Protein AF-A0A9J6FBW2-F1 (afdb_monomer_lite)

pLDDT: mean 79.98, std 9.88, range [49.69, 93.5]

Sequence (170 aa):
MCKKLAQNVPRLIKGWQQQVDVYIELCAIMDCTSKGEVDELNNLFLSSGDSSQPGLQDFLTYFKEYYAGRREEWALSYRIQDGVNTSMHLGSMHRTLKYTNLEGKKNQRVDKLTSALFDLTRHYLMNRVTRIMKGTRTSNMTRIEKNHQRAKATIKFVTSNEDGTWSVES

Foldseek 3Di:
DPPVLLVCLVVLAVDPVVSVVVVVLVCCLQADQAPVVNLVSLVVQLVVDDPVGRSSVVSSVVCVVPPSVPCLVGHPNNVVVCPDPVVVVVVVLVCCLCCVQVVVDDDDDPVSSVVSVVVSVVVVVVVVVVCVVVVPQDPVNVVVVVVVVVVVVQVVQWDQDPVRDIDGDD

Secondary structure (DSSP, 8-state):
--HHHHHHHHHH---HHHHHHHHHHHHHHHH-S-HHHHHHHHHHHHH---TT-HHHHHHHHHHHHHTGGGHHHH-GGG-TT--S-HHHHHHHHHHHIIIIISTT-S---HHHHHHHHHHHHHHHHHHHHHHHHTT---HHHHHHHHHHHHHHHHHTTEEE-TTS-EEE--

Organism: Haemaphysalis longicornis (NCBI:txid44386)

Structure (mmCIF, N/CA/C/O backbone):
data_AF-A0A9J6FBW2-F1
#
_entry.id   AF-A0A9J6FBW2-F1
#
loop_
_atom_site.group_PDB
_atom_site.id
_atom_site.type_symbol
_atom_site.label_atom_id
_atom_site.label_alt_id
_atom_site.label_comp_id
_atom_site.label_asym_id
_atom_site.label_entity_id
_atom_site.label_seq_id
_atom_site.pdbx_PDB_ins_code
_atom_site.Cartn_x
_atom_site.Cartn_y
_atom_site.Cartn_z
_atom_site.occupancy
_atom_site.B_iso_or_equiv
_atom_site.auth_seq_id
_atom_site.auth_comp_id
_atom_site.auth_asym_id
_atom_site.auth_atom_id
_atom_site.pdbx_PDB_model_num
ATOM 1 N N . MET A 1 1 ? -0.006 -3.392 4.203 1.00 50.69 1 MET A N 1
ATOM 2 C CA . MET A 1 1 ? -0.748 -3.665 5.454 1.00 50.69 1 MET A CA 1
ATOM 3 C C . MET A 1 1 ? -2.262 -3.666 5.224 1.00 50.69 1 MET A C 1
ATOM 5 O O . MET A 1 1 ? -2.791 -2.764 4.572 1.00 50.69 1 MET A O 1
ATOM 9 N N . CYS A 1 2 ? -2.966 -4.678 5.739 1.00 57.47 2 CYS A N 1
ATOM 10 C CA . CYS A 1 2 ? -4.426 -4.759 5.674 1.00 57.47 2 CYS A CA 1
ATOM 11 C C . CYS A 1 2 ? -5.043 -3.625 6.518 1.00 57.47 2 CYS A C 1
ATOM 13 O O . CYS A 1 2 ? -4.850 -3.582 7.730 1.00 57.47 2 CYS A O 1
ATOM 15 N N . LYS A 1 3 ? -5.769 -2.681 5.895 1.00 55.19 3 LYS A N 1
ATOM 16 C CA . LYS A 1 3 ? -6.277 -1.457 6.563 1.00 55.19 3 LYS A CA 1
ATOM 17 C C . LYS A 1 3 ? -7.101 -1.734 7.828 1.00 55.19 3 LYS A C 1
ATOM 19 O O . LYS A 1 3 ? -7.130 -0.889 8.712 1.00 55.19 3 LYS A O 1
ATOM 24 N N . LYS A 1 4 ? -7.757 -2.897 7.916 1.00 61.25 4 LYS A N 1
ATOM 25 C CA . LYS A 1 4 ? -8.550 -3.307 9.085 1.00 61.25 4 LYS A CA 1
ATOM 26 C C . LYS A 1 4 ? -7.688 -3.696 10.292 1.00 61.25 4 LYS A C 1
ATOM 28 O O . LYS A 1 4 ? -8.061 -3.366 11.411 1.00 61.25 4 LYS A O 1
ATOM 33 N N . LEU A 1 5 ? -6.534 -4.331 10.072 1.00 67.50 5 LEU A N 1
ATOM 34 C CA . LEU A 1 5 ? -5.594 -4.694 11.138 1.00 67.50 5 LEU A CA 1
ATOM 35 C C . LEU A 1 5 ? -5.008 -3.428 11.785 1.00 67.50 5 LEU A C 1
ATOM 37 O O . LEU A 1 5 ? -5.102 -3.252 12.993 1.00 67.50 5 LEU A O 1
ATOM 41 N N . ALA A 1 6 ? -4.549 -2.483 10.958 1.00 68.38 6 ALA A N 1
ATOM 42 C CA . ALA A 1 6 ? -3.987 -1.204 11.404 1.00 68.38 6 ALA A CA 1
ATOM 43 C C . ALA A 1 6 ? -4.984 -0.310 12.168 1.00 68.38 6 ALA A C 1
ATOM 45 O O . ALA A 1 6 ? -4.598 0.436 13.059 1.00 68.38 6 ALA A O 1
ATOM 46 N N . GLN A 1 7 ? -6.272 -0.356 11.809 1.00 72.69 7 GLN A N 1
ATOM 47 C CA . GLN A 1 7 ? -7.309 0.480 12.429 1.00 72.69 7 GLN A CA 1
ATOM 48 C C . GLN A 1 7 ? -7.706 0.019 13.834 1.00 72.69 7 GLN A C 1
ATOM 50 O O . GLN A 1 7 ? -8.196 0.836 14.613 1.00 72.69 7 GLN A O 1
ATOM 55 N N . ASN A 1 8 ? -7.526 -1.265 14.151 1.00 75.25 8 ASN A N 1
ATOM 56 C CA . ASN A 1 8 ? -7.925 -1.823 15.443 1.00 75.25 8 ASN A CA 1
ATOM 57 C C . ASN A 1 8 ? -6.803 -1.783 16.494 1.00 75.25 8 ASN A C 1
ATOM 59 O O . ASN A 1 8 ? -7.116 -1.788 17.681 1.00 75.25 8 ASN A O 1
ATOM 63 N N . VAL A 1 9 ? -5.537 -1.615 16.088 1.00 75.88 9 VAL A N 1
ATOM 64 C CA . VAL A 1 9 ? -4.401 -1.380 17.005 1.00 75.88 9 VAL A CA 1
ATOM 65 C C . VAL A 1 9 ? -4.652 -0.180 17.941 1.00 75.88 9 VAL A C 1
ATOM 67 O O . VAL A 1 9 ? -4.689 -0.387 19.151 1.00 75.88 9 VAL A O 1
ATOM 70 N N . PRO A 1 10 ? -4.940 1.047 17.455 1.00 76.31 10 PRO A N 1
ATOM 71 C CA . PRO A 1 10 ? -5.174 2.199 18.334 1.00 76.31 10 PRO A CA 1
ATOM 72 C C . PRO A 1 10 ? -6.524 2.173 19.067 1.00 76.31 10 PRO A C 1
ATOM 74 O O . PRO A 1 10 ? -6.775 3.012 19.929 1.00 76.31 10 PRO A O 1
ATOM 77 N N . ARG A 1 11 ? -7.426 1.247 18.709 1.00 78.19 11 ARG A N 1
ATOM 78 C CA . ARG A 1 11 ? -8.710 1.068 19.405 1.00 78.19 11 ARG A CA 1
ATOM 79 C C . ARG A 1 11 ? -8.563 0.231 20.670 1.00 78.19 11 ARG A C 1
ATOM 81 O O . ARG A 1 11 ? -9.242 0.525 21.648 1.00 78.19 11 ARG A O 1
ATOM 88 N N . LEU A 1 12 ? -7.716 -0.796 20.623 1.00 78.88 12 LEU A N 1
ATOM 89 C CA . LEU A 1 12 ? -7.537 -1.765 21.707 1.00 78.88 12 LEU A CA 1
ATOM 90 C C . LEU A 1 12 ? -6.334 -1.413 22.594 1.00 78.88 12 LEU A C 1
ATOM 92 O O . LEU A 1 12 ? -6.403 -1.542 23.812 1.00 78.88 12 LEU A O 1
ATOM 96 N N . ILE A 1 13 ? -5.270 -0.861 22.010 1.00 81.75 13 ILE A N 1
ATOM 97 C CA . ILE A 1 13 ? -4.076 -0.418 22.735 1.00 81.75 13 ILE A CA 1
ATOM 98 C C . ILE A 1 13 ? -4.138 1.099 22.878 1.00 81.75 13 ILE A C 1
ATOM 100 O O . ILE A 1 13 ? -4.205 1.805 21.875 1.00 81.75 13 ILE A O 1
ATOM 104 N N . LYS A 1 14 ? -4.112 1.630 24.106 1.00 77.81 14 LYS A N 1
ATOM 105 C CA . LYS A 1 14 ? -4.190 3.087 24.343 1.00 77.81 14 LYS A CA 1
ATOM 106 C C . LYS A 1 14 ? -2.833 3.790 24.437 1.00 77.81 14 LYS A C 1
ATOM 108 O O . LYS A 1 14 ? -2.774 4.997 24.223 1.00 77.81 14 LYS A O 1
ATOM 113 N N . GLY A 1 15 ? -1.755 3.064 24.737 1.00 81.38 15 GLY A N 1
ATOM 114 C CA . GLY A 1 15 ? -0.408 3.628 24.829 1.00 81.38 15 GLY A CA 1
ATOM 115 C C . GLY A 1 15 ? 0.232 3.817 23.455 1.00 81.38 15 GLY A C 1
ATOM 116 O O . GLY A 1 15 ? 0.367 2.852 22.711 1.00 81.38 15 GLY A O 1
ATOM 117 N N . TRP A 1 16 ? 0.672 5.037 23.129 1.00 80.12 16 TRP A N 1
ATOM 118 C CA . TRP A 1 16 ? 1.339 5.334 21.851 1.00 80.12 16 TRP A CA 1
ATOM 119 C C . TRP A 1 16 ? 2.575 4.458 21.616 1.00 80.12 16 TRP A C 1
ATOM 121 O O . TRP A 1 16 ? 2.715 3.876 20.547 1.00 80.12 16 TRP A O 1
ATOM 131 N N . GLN A 1 17 ? 3.438 4.313 22.625 1.00 81.12 17 GLN A N 1
ATOM 132 C CA . GLN A 1 17 ? 4.661 3.519 22.499 1.00 81.12 17 GLN A CA 1
ATOM 133 C C . GLN A 1 17 ? 4.346 2.048 22.191 1.00 81.12 17 GLN A C 1
ATOM 135 O O . GLN A 1 17 ? 4.854 1.496 21.227 1.00 81.12 17 GLN A O 1
ATOM 140 N N . GLN A 1 18 ? 3.389 1.470 22.916 1.00 78.62 18 GLN A N 1
ATOM 141 C CA . GLN A 1 18 ? 2.932 0.096 22.699 1.00 78.62 18 GLN A CA 1
ATOM 142 C C . GLN A 1 18 ? 2.270 -0.096 21.328 1.00 78.62 18 GLN A C 1
ATOM 144 O O . GLN A 1 18 ? 2.438 -1.136 20.700 1.00 78.62 18 GLN A O 1
ATOM 149 N N . GLN A 1 19 ? 1.518 0.898 20.841 1.00 83.44 19 GLN A N 1
ATOM 150 C CA . GLN A 1 19 ? 0.967 0.859 19.484 1.00 83.44 19 GLN A CA 1
ATOM 151 C C . GLN A 1 19 ? 2.084 0.811 18.440 1.00 83.44 19 GLN A C 1
ATOM 153 O O . GLN A 1 19 ? 1.957 0.082 17.459 1.00 83.44 19 GLN A O 1
ATOM 158 N N . VAL A 1 20 ? 3.152 1.591 18.639 1.00 82.06 20 VAL A N 1
ATOM 159 C CA . VAL A 1 20 ? 4.317 1.610 17.748 1.00 82.06 20 VAL A CA 1
ATOM 160 C C . VAL A 1 20 ? 5.039 0.267 17.785 1.00 82.06 20 VAL A C 1
ATOM 162 O O . VAL A 1 20 ? 5.299 -0.287 16.720 1.00 82.06 20 VAL A O 1
ATOM 165 N N . ASP A 1 21 ? 5.287 -0.287 18.970 1.00 83.00 21 ASP A N 1
ATOM 166 C CA . ASP A 1 21 ? 5.987 -1.565 19.133 1.00 83.00 21 ASP A CA 1
ATOM 167 C C . ASP A 1 21 ? 5.214 -2.708 18.450 1.00 83.00 21 ASP A C 1
ATOM 169 O O . ASP A 1 21 ? 5.747 -3.392 17.575 1.00 83.00 21 ASP A O 1
ATOM 173 N N . VAL A 1 22 ? 3.906 -2.817 18.718 1.00 86.38 22 VAL A N 1
ATOM 174 C CA . VAL A 1 22 ? 3.023 -3.793 18.054 1.00 86.38 22 VAL A CA 1
ATOM 175 C C . VAL A 1 22 ? 2.971 -3.574 16.543 1.00 86.38 22 VAL A C 1
ATOM 177 O O . VAL A 1 22 ? 2.938 -4.528 15.767 1.00 86.38 22 VAL A O 1
ATOM 180 N N . TYR A 1 23 ? 2.961 -2.322 16.087 1.00 83.81 23 TYR A N 1
ATOM 181 C CA . TYR A 1 23 ? 2.959 -2.022 14.659 1.00 83.81 23 TYR A CA 1
ATOM 182 C C . TYR A 1 23 ? 4.251 -2.484 13.977 1.00 83.81 23 TYR A C 1
ATOM 184 O O . TYR A 1 23 ? 4.186 -3.044 12.880 1.00 83.81 23 TYR A O 1
ATOM 192 N N . ILE A 1 24 ? 5.405 -2.258 14.610 1.00 82.88 24 ILE A N 1
ATOM 193 C CA . ILE A 1 24 ? 6.716 -2.680 14.108 1.00 82.88 24 ILE A CA 1
ATOM 194 C C . ILE A 1 24 ? 6.782 -4.207 14.027 1.00 82.88 24 ILE A C 1
ATOM 196 O O . ILE A 1 24 ? 7.122 -4.732 12.967 1.00 82.88 24 ILE A O 1
ATOM 200 N N . GLU A 1 25 ? 6.386 -4.915 15.087 1.00 85.81 25 GLU A N 1
ATOM 201 C CA . GLU A 1 25 ? 6.357 -6.383 15.111 1.00 85.81 25 GLU A CA 1
ATOM 202 C C . GLU A 1 25 ? 5.430 -6.950 14.028 1.00 85.81 25 GLU A C 1
ATOM 204 O O . GLU A 1 25 ? 5.822 -7.830 13.261 1.00 85.81 25 GLU A O 1
ATOM 209 N N . LEU A 1 26 ? 4.230 -6.385 13.869 1.00 86.12 26 LEU A N 1
ATOM 210 C CA . LEU A 1 26 ? 3.313 -6.786 12.800 1.00 86.12 26 LEU A CA 1
ATOM 211 C C . LEU A 1 26 ? 3.888 -6.520 11.406 1.00 86.12 26 LEU A C 1
ATOM 213 O O . LEU A 1 26 ? 3.666 -7.321 10.500 1.00 86.12 26 LEU A O 1
ATOM 217 N N . CYS A 1 27 ? 4.601 -5.410 11.200 1.00 83.12 27 CYS A N 1
ATOM 218 C CA . CYS A 1 27 ? 5.271 -5.150 9.925 1.00 83.12 27 CYS A CA 1
ATOM 219 C C . CYS A 1 27 ? 6.356 -6.186 9.648 1.00 83.12 27 CYS A C 1
ATOM 221 O O . CYS A 1 27 ? 6.401 -6.708 8.538 1.00 83.12 27 CYS A O 1
ATOM 223 N N . ALA A 1 28 ? 7.159 -6.533 10.656 1.00 85.56 28 ALA A N 1
ATOM 224 C CA . ALA A 1 28 ? 8.180 -7.564 10.529 1.00 85.56 28 ALA A CA 1
ATOM 225 C C . ALA A 1 28 ? 7.567 -8.908 10.102 1.00 85.56 28 ALA A C 1
ATOM 227 O O . ALA A 1 28 ? 8.002 -9.481 9.109 1.00 85.56 28 ALA A O 1
ATOM 228 N N . ILE A 1 29 ? 6.487 -9.352 10.760 1.00 87.00 29 ILE A N 1
ATOM 229 C CA . ILE A 1 29 ? 5.801 -10.607 10.403 1.00 87.00 29 ILE A CA 1
ATOM 230 C C . ILE A 1 29 ? 5.204 -10.535 8.989 1.00 87.00 29 ILE A C 1
ATOM 232 O O . ILE A 1 29 ? 5.276 -11.493 8.223 1.00 87.00 29 ILE A O 1
ATOM 236 N N . MET A 1 30 ? 4.588 -9.410 8.620 1.00 83.38 30 MET A N 1
ATOM 237 C CA . MET A 1 30 ? 3.959 -9.259 7.304 1.00 83.38 30 MET A CA 1
ATOM 238 C C . MET A 1 30 ? 4.965 -9.244 6.155 1.00 83.38 30 MET A C 1
ATOM 240 O O . MET A 1 30 ? 4.658 -9.799 5.101 1.00 83.38 30 MET A O 1
ATOM 244 N N . ASP A 1 31 ? 6.105 -8.577 6.333 1.00 80.88 31 ASP A N 1
ATOM 245 C CA . ASP A 1 31 ? 7.091 -8.336 5.275 1.00 80.88 31 ASP A CA 1
ATOM 246 C C . ASP A 1 31 ? 8.167 -9.436 5.198 1.00 80.88 31 ASP A C 1
ATOM 248 O O . ASP A 1 31 ? 9.012 -9.408 4.299 1.00 80.88 31 ASP A O 1
ATOM 252 N N . CYS A 1 32 ? 8.111 -10.441 6.080 1.00 83.88 32 CYS A N 1
ATOM 253 C CA . CYS A 1 32 ? 8.947 -11.636 5.995 1.00 83.88 32 CYS A CA 1
ATOM 254 C C . CYS A 1 32 ? 8.799 -12.338 4.638 1.00 83.88 32 CYS A C 1
ATOM 256 O O . CYS A 1 32 ? 7.701 -12.533 4.105 1.00 83.88 32 CYS A O 1
ATOM 258 N N . THR A 1 33 ? 9.939 -12.748 4.083 1.00 79.81 33 THR A N 1
ATOM 259 C CA . THR A 1 33 ? 10.044 -13.404 2.772 1.00 79.81 33 THR A CA 1
ATOM 260 C C . THR A 1 33 ? 10.016 -14.927 2.875 1.00 79.81 33 THR A C 1
ATOM 262 O O . THR A 1 33 ? 9.622 -15.591 1.916 1.00 79.81 33 THR A O 1
ATOM 265 N N . SER A 1 34 ? 10.361 -15.486 4.039 1.00 85.56 34 SER A N 1
ATOM 266 C CA . SER A 1 34 ? 10.292 -16.920 4.329 1.00 85.56 34 SER A CA 1
ATOM 267 C C . SER A 1 34 ? 8.954 -17.305 4.965 1.00 85.56 34 SER A C 1
ATOM 269 O O . SER A 1 34 ? 8.448 -16.615 5.848 1.00 85.56 34 SER A O 1
ATOM 271 N N . LYS A 1 35 ? 8.365 -18.425 4.530 1.00 84.62 35 LYS A N 1
ATOM 272 C CA . LYS A 1 35 ? 7.113 -18.952 5.107 1.00 84.62 35 LYS A CA 1
ATOM 273 C C . LYS A 1 35 ? 7.311 -19.477 6.532 1.00 84.62 35 LYS A C 1
ATOM 275 O O . LYS A 1 35 ? 6.482 -19.198 7.389 1.00 84.62 35 LYS A O 1
ATOM 280 N N . GLY A 1 36 ? 8.426 -20.171 6.782 1.00 85.50 36 GLY A N 1
ATOM 281 C CA . GLY A 1 36 ? 8.751 -20.717 8.105 1.00 85.50 36 GLY A CA 1
ATOM 282 C C . GLY A 1 36 ? 8.952 -19.625 9.158 1.00 85.50 36 GLY A C 1
ATOM 283 O O . GLY A 1 36 ? 8.382 -19.710 10.239 1.00 85.50 36 GLY A O 1
ATOM 284 N N . GLU A 1 37 ? 9.653 -18.541 8.805 1.00 86.19 37 GLU A N 1
ATOM 285 C CA . GLU A 1 37 ? 9.854 -17.401 9.717 1.00 86.19 37 GLU A CA 1
ATOM 286 C C . GLU A 1 37 ? 8.539 -16.710 10.089 1.00 86.19 37 GLU A C 1
ATOM 288 O O . GLU A 1 37 ? 8.364 -16.303 11.233 1.00 86.19 37 GLU A O 1
ATOM 293 N N . VAL A 1 38 ? 7.591 -16.591 9.150 1.00 87.12 38 VAL A N 1
ATOM 294 C CA . VAL A 1 38 ? 6.272 -16.009 9.452 1.00 87.12 38 VAL A CA 1
ATOM 295 C C . VAL A 1 38 ? 5.550 -16.825 10.515 1.00 87.12 38 VAL A C 1
ATOM 297 O O . VAL A 1 38 ? 4.924 -16.248 11.401 1.00 87.12 38 VAL A O 1
ATOM 300 N N . ASP A 1 39 ? 5.630 -18.152 10.447 1.00 87.50 39 ASP A N 1
ATOM 301 C CA . ASP A 1 39 ? 4.956 -19.021 11.407 1.00 87.50 39 ASP A CA 1
ATOM 302 C C . ASP A 1 39 ? 5.599 -18.942 12.792 1.00 87.50 39 ASP A C 1
ATOM 304 O O . ASP A 1 39 ? 4.886 -18.844 13.794 1.00 87.50 39 ASP A O 1
ATOM 308 N N . GLU A 1 40 ? 6.929 -18.915 12.848 1.00 89.50 40 GLU A N 1
ATOM 309 C CA . GLU A 1 40 ? 7.690 -18.745 14.086 1.00 89.50 40 GLU A CA 1
ATOM 310 C C . GLU A 1 40 ? 7.413 -17.388 14.740 1.00 89.50 40 GLU A C 1
ATOM 312 O O . GLU A 1 40 ? 7.014 -17.337 15.905 1.00 89.50 40 GLU A O 1
ATOM 317 N N . LEU A 1 41 ? 7.536 -16.291 13.986 1.00 87.38 41 LEU A N 1
ATOM 318 C CA . LEU A 1 41 ? 7.306 -14.940 14.501 1.00 87.38 41 LEU A CA 1
ATOM 319 C C . LEU A 1 41 ? 5.844 -14.716 14.901 1.00 87.38 41 LEU A C 1
ATOM 321 O O . LEU A 1 41 ? 5.575 -14.062 15.905 1.00 87.38 41 LEU A O 1
ATOM 325 N N . ASN A 1 42 ? 4.887 -15.286 14.164 1.00 88.62 42 ASN A N 1
ATOM 326 C CA . ASN A 1 42 ? 3.471 -15.208 14.516 1.00 88.62 42 ASN A CA 1
ATOM 327 C C . ASN A 1 42 ? 3.169 -15.945 15.831 1.00 88.62 42 ASN A C 1
ATOM 329 O O . ASN A 1 42 ? 2.402 -15.448 16.653 1.00 88.62 42 ASN A O 1
ATOM 333 N N . ASN A 1 43 ? 3.782 -17.110 16.056 1.00 88.50 43 ASN A N 1
ATOM 334 C CA . ASN A 1 43 ? 3.637 -17.837 17.317 1.00 88.50 43 ASN A CA 1
ATOM 335 C C . ASN A 1 43 ? 4.330 -17.108 18.476 1.00 88.50 43 ASN A C 1
ATOM 337 O O . ASN A 1 43 ? 3.747 -17.003 19.555 1.00 88.50 43 ASN A O 1
ATOM 341 N N . LEU A 1 44 ? 5.523 -16.552 18.240 1.00 87.94 44 LEU A N 1
ATOM 342 C CA . LEU A 1 44 ? 6.245 -15.750 19.225 1.00 87.94 44 LEU A CA 1
ATOM 343 C C . LEU A 1 44 ? 5.421 -14.522 19.641 1.00 87.94 44 LEU A C 1
ATOM 345 O O . LEU A 1 44 ? 5.242 -14.278 20.833 1.00 87.94 44 LEU A O 1
ATOM 349 N N . PHE A 1 45 ? 4.830 -13.821 18.674 1.00 87.75 45 PHE A N 1
ATOM 350 C CA . PHE A 1 45 ? 3.962 -12.669 18.913 1.00 87.75 45 PHE A CA 1
ATOM 351 C C . PHE A 1 45 ? 2.686 -13.026 19.689 1.00 87.75 45 PHE A C 1
ATOM 353 O O . PHE A 1 45 ? 2.255 -12.289 20.566 1.00 87.75 45 PHE A O 1
ATOM 360 N N . LEU A 1 46 ? 2.080 -14.186 19.430 1.00 86.88 46 LEU A N 1
ATOM 361 C CA . LEU A 1 46 ? 0.939 -14.649 20.229 1.00 86.88 46 LEU A CA 1
ATOM 362 C C . LEU A 1 46 ? 1.331 -15.023 21.664 1.00 86.88 46 LEU A C 1
ATOM 364 O O . LEU A 1 46 ? 0.492 -14.956 22.562 1.00 86.88 46 LEU A O 1
ATOM 368 N N . SER A 1 47 ? 2.584 -15.429 21.877 1.00 85.38 47 SER A N 1
ATOM 369 C CA . SER A 1 47 ? 3.116 -15.794 23.193 1.00 85.38 47 SER A CA 1
ATOM 370 C C . SER A 1 47 ? 3.667 -14.613 23.998 1.00 85.38 47 SER A C 1
ATOM 372 O O . SER A 1 47 ? 3.837 -14.748 25.205 1.00 85.38 47 SER A O 1
ATOM 374 N N . SER A 1 48 ? 3.897 -13.452 23.372 1.00 81.50 48 SER A N 1
ATOM 375 C CA . SER A 1 48 ? 4.409 -12.248 24.045 1.00 81.50 48 SER A CA 1
ATOM 376 C C . SER A 1 48 ? 3.359 -11.525 24.902 1.00 81.50 48 SER A C 1
ATOM 378 O O . SER A 1 48 ? 3.660 -10.514 25.535 1.00 81.50 48 SER A O 1
ATOM 380 N N . GLY A 1 49 ? 2.124 -12.035 24.940 1.00 70.00 49 GLY A N 1
ATOM 381 C CA . GLY A 1 49 ? 1.013 -11.456 25.687 1.00 70.00 49 GLY A CA 1
ATOM 382 C C . GLY A 1 49 ? 1.215 -11.495 27.196 1.00 70.00 49 GLY A C 1
ATOM 383 O O . GLY A 1 49 ? 0.823 -12.457 27.853 1.00 70.00 49 GLY A O 1
ATOM 384 N N . ASP A 1 50 ? 1.752 -10.413 27.749 1.00 64.94 50 ASP A N 1
ATOM 385 C CA . ASP A 1 50 ? 1.936 -10.256 29.186 1.00 64.94 50 ASP A CA 1
ATOM 386 C C . ASP A 1 50 ? 0.629 -9.844 29.893 1.00 64.94 50 ASP A C 1
ATOM 388 O O . ASP A 1 50 ? -0.086 -8.928 29.471 1.00 64.94 50 ASP A O 1
ATOM 392 N N . SER A 1 51 ? 0.322 -10.502 31.012 1.00 59.81 51 SER A N 1
ATOM 393 C CA . SER A 1 51 ? -0.847 -10.231 31.865 1.00 59.81 51 SER A CA 1
ATOM 394 C C . SER A 1 51 ? -0.854 -8.828 32.487 1.00 59.81 51 SER A C 1
ATOM 396 O O . SER A 1 51 ? -1.895 -8.366 32.952 1.00 59.81 51 SER A O 1
ATOM 398 N N . SER A 1 52 ? 0.279 -8.119 32.477 1.00 65.25 52 SER A N 1
ATOM 399 C CA . SER A 1 52 ? 0.376 -6.740 32.969 1.00 65.25 52 SER A CA 1
ATOM 400 C C . SER A 1 52 ? -0.234 -5.683 32.034 1.00 65.25 52 SER A C 1
ATOM 402 O O . SER A 1 52 ? -0.376 -4.534 32.450 1.00 65.25 52 SER A O 1
ATOM 404 N N . GLN A 1 53 ? -0.600 -6.027 30.791 1.00 69.69 53 GLN A N 1
ATOM 405 C CA . GLN A 1 53 ? -1.119 -5.071 29.801 1.00 69.69 53 GLN A CA 1
ATOM 406 C C . GLN A 1 53 ? -2.447 -5.551 29.182 1.00 69.69 53 GLN A C 1
ATOM 408 O O . GLN A 1 53 ? -2.445 -6.185 28.124 1.00 69.69 53 GLN A O 1
ATOM 413 N N . PRO A 1 54 ? -3.606 -5.217 29.782 1.00 73.19 54 PRO A N 1
ATOM 414 C CA . PRO A 1 54 ? -4.905 -5.732 29.333 1.00 73.19 54 PRO A CA 1
ATOM 415 C C . PRO A 1 54 ? -5.240 -5.362 27.877 1.00 73.19 54 PRO A C 1
ATOM 417 O O . PRO A 1 54 ? -5.732 -6.202 27.133 1.00 73.19 54 PRO A O 1
ATOM 420 N N . GLY A 1 55 ? -4.878 -4.156 27.418 1.00 78.62 55 GLY A N 1
ATOM 421 C CA . GLY A 1 55 ? -5.125 -3.740 26.028 1.00 78.62 55 GLY A CA 1
ATOM 4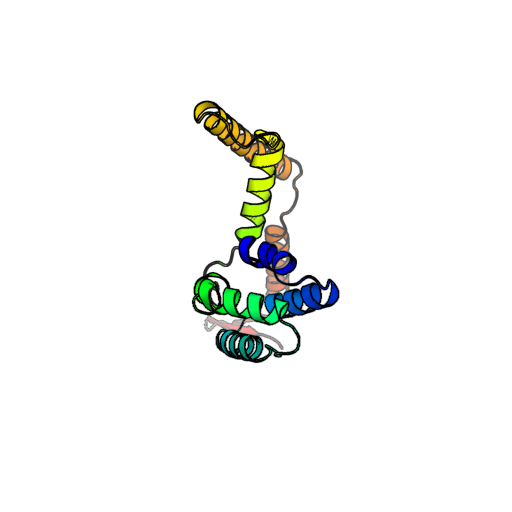22 C C . GLY A 1 55 ? -4.312 -4.515 24.979 1.00 78.62 55 GLY A C 1
ATOM 423 O O . GLY A 1 55 ? -4.768 -4.684 23.847 1.00 78.62 55 GLY A O 1
ATOM 424 N N . LEU A 1 56 ? -3.125 -5.016 25.346 1.00 82.75 56 LEU A N 1
ATOM 425 C CA . LEU A 1 56 ? -2.329 -5.888 24.479 1.00 82.75 56 LEU A CA 1
ATOM 426 C C . LEU A 1 56 ? -2.963 -7.280 24.396 1.00 82.75 56 LEU A C 1
ATOM 428 O O . LEU A 1 56 ? -3.074 -7.827 23.303 1.00 82.75 56 LEU A O 1
ATOM 432 N N . GLN A 1 57 ? -3.439 -7.821 25.519 1.00 84.75 57 GLN A N 1
ATOM 433 C CA . GLN A 1 57 ? -4.144 -9.105 25.538 1.00 84.75 57 GLN A CA 1
ATOM 434 C C . GLN A 1 57 ? -5.445 -9.084 24.724 1.00 84.75 57 GLN A C 1
ATOM 436 O O . GLN A 1 57 ? -5.704 -10.001 23.939 1.00 84.75 57 GLN A O 1
ATOM 441 N N . ASP A 1 58 ? -6.224 -8.007 24.826 1.00 85.81 58 ASP A N 1
ATOM 442 C CA . ASP A 1 58 ? -7.426 -7.821 24.009 1.00 85.81 58 ASP A CA 1
ATOM 443 C C . ASP A 1 58 ? -7.083 -7.794 22.511 1.00 85.81 58 ASP A C 1
ATOM 445 O O . ASP A 1 58 ? -7.762 -8.413 21.684 1.00 85.81 58 ASP A O 1
ATOM 449 N N . PHE A 1 59 ? -5.986 -7.117 22.147 1.00 86.81 59 PHE A N 1
ATOM 450 C CA . PHE A 1 59 ? -5.498 -7.100 20.772 1.00 86.81 59 PHE A CA 1
ATOM 451 C C . PHE A 1 59 ? -5.021 -8.477 20.302 1.00 86.81 59 PHE A C 1
ATOM 453 O O . PHE A 1 59 ? -5.373 -8.881 19.195 1.00 86.81 59 PHE A O 1
ATOM 460 N N . LEU A 1 60 ? -4.250 -9.205 21.112 1.00 87.75 60 LEU A N 1
ATOM 461 C CA . LEU A 1 60 ? -3.752 -10.538 20.766 1.00 87.75 60 LEU A CA 1
ATOM 462 C C . LEU A 1 60 ? -4.890 -11.547 20.609 1.00 87.75 60 LEU A C 1
ATOM 464 O O . LEU A 1 60 ? -4.861 -12.353 19.681 1.00 87.75 60 LEU A O 1
ATOM 468 N N . THR A 1 61 ? -5.927 -11.456 21.443 1.00 88.44 61 THR A N 1
ATOM 469 C CA . THR A 1 61 ? -7.144 -12.271 21.316 1.00 88.44 61 THR A CA 1
ATOM 470 C C . THR A 1 61 ? -7.832 -12.011 19.976 1.00 88.44 61 THR A C 1
ATOM 472 O O . THR A 1 61 ? -8.063 -12.942 19.202 1.00 88.44 61 THR A O 1
ATOM 475 N N . TYR A 1 62 ? -8.056 -10.737 19.640 1.00 88.88 62 TYR A N 1
ATOM 476 C CA . TYR A 1 62 ? -8.580 -10.334 18.333 1.00 88.88 62 TYR A CA 1
ATOM 477 C C . TYR A 1 62 ? -7.675 -10.798 17.177 1.00 88.88 62 TYR A C 1
ATOM 479 O O . TYR A 1 62 ? -8.141 -11.321 16.163 1.00 88.88 62 TYR A O 1
ATOM 487 N N . PHE A 1 63 ? -6.362 -10.627 17.301 1.00 88.75 63 PHE A N 1
ATOM 488 C CA . PHE A 1 63 ? -5.418 -11.014 16.262 1.00 88.75 63 PHE A CA 1
ATOM 489 C C . PHE A 1 63 ? -5.441 -12.528 16.027 1.00 88.75 63 PHE A C 1
ATOM 491 O O . PHE A 1 63 ? -5.488 -12.970 14.876 1.00 88.75 63 PHE A O 1
ATOM 498 N N . LYS A 1 64 ? -5.491 -13.320 17.103 1.00 89.44 64 LYS A N 1
ATOM 499 C CA . LYS A 1 64 ? -5.576 -14.780 17.054 1.00 89.44 64 LYS A CA 1
ATOM 500 C C . LYS A 1 64 ? -6.844 -15.261 16.355 1.00 89.44 64 LYS A C 1
ATOM 502 O O . LYS A 1 64 ? -6.764 -16.129 15.489 1.00 89.44 64 LYS A O 1
ATOM 507 N N . GLU A 1 65 ? -7.989 -14.680 16.703 1.00 89.38 65 GLU A N 1
ATOM 508 C CA . GLU A 1 65 ? -9.298 -15.072 16.172 1.00 89.38 65 GLU A CA 1
ATOM 509 C C . GLU A 1 65 ? -9.451 -14.734 14.680 1.00 89.38 65 GLU A C 1
ATOM 511 O O . GLU A 1 65 ? -9.957 -15.543 13.901 1.00 89.38 65 GLU A O 1
ATOM 516 N N . TYR A 1 66 ? -8.978 -13.557 14.253 1.00 85.62 66 TYR A N 1
ATOM 517 C CA . TYR A 1 66 ? -9.281 -13.036 12.916 1.00 85.62 66 TYR A CA 1
ATOM 518 C C . TYR A 1 66 ? -8.130 -13.125 11.905 1.00 85.62 66 TYR A C 1
ATOM 520 O O . TYR A 1 66 ? -8.401 -13.183 10.704 1.00 85.62 66 TYR A O 1
ATOM 528 N N . TYR A 1 67 ? -6.865 -13.117 12.344 1.00 87.19 67 TYR A N 1
ATOM 529 C CA . TYR A 1 67 ? -5.708 -12.970 11.445 1.00 87.19 67 TYR A CA 1
ATOM 530 C C . TYR A 1 67 ? -4.686 -14.097 11.569 1.00 87.19 67 TYR A C 1
ATOM 532 O O . TYR A 1 67 ? -4.217 -14.578 10.538 1.00 87.19 67 TYR A O 1
ATOM 540 N N . ALA A 1 68 ? -4.362 -14.569 12.775 1.00 87.06 68 ALA A N 1
ATOM 541 C CA . ALA A 1 68 ? -3.296 -15.556 12.971 1.00 87.06 68 ALA A CA 1
ATOM 542 C C . ALA A 1 68 ? -3.541 -16.882 12.225 1.00 87.06 68 ALA A C 1
ATOM 544 O O . ALA A 1 68 ? -2.596 -17.526 11.778 1.00 87.06 68 ALA A O 1
ATOM 545 N N . GLY A 1 69 ? -4.801 -17.295 12.051 1.00 86.12 69 GLY A N 1
ATOM 546 C CA . GLY A 1 69 ? -5.156 -18.485 11.265 1.00 86.12 69 GLY A CA 1
ATOM 547 C C . GLY A 1 69 ? -5.129 -18.277 9.746 1.00 86.12 69 GLY A C 1
ATOM 548 O O . GLY A 1 69 ? -5.102 -19.245 8.999 1.00 86.12 69 GLY A O 1
ATOM 549 N N . ARG A 1 70 ? -5.120 -17.024 9.275 1.00 86.44 70 ARG A N 1
ATOM 550 C CA . ARG A 1 70 ? -5.257 -16.651 7.856 1.00 86.44 70 ARG A CA 1
ATOM 551 C C . ARG A 1 70 ? -3.973 -16.054 7.288 1.00 86.44 70 ARG A C 1
ATOM 553 O O . ARG A 1 70 ? -4.024 -15.153 6.458 1.00 86.44 70 ARG A O 1
ATOM 560 N N . ARG A 1 71 ? -2.815 -16.516 7.766 1.00 85.38 71 ARG A N 1
ATOM 561 C CA . ARG A 1 71 ? -1.483 -16.014 7.375 1.00 85.38 71 ARG A CA 1
ATOM 562 C C . ARG A 1 71 ? -1.287 -15.969 5.863 1.00 85.38 71 ARG A C 1
ATOM 564 O O . ARG A 1 71 ? -0.788 -14.973 5.346 1.00 85.38 71 ARG A O 1
ATOM 571 N N . GLU A 1 72 ? -1.779 -16.986 5.161 1.00 83.69 72 GLU A N 1
ATOM 572 C CA . GLU A 1 72 ? -1.734 -17.065 3.698 1.00 83.69 72 GLU A CA 1
ATOM 573 C C . GLU A 1 72 ? -2.417 -15.876 3.009 1.00 83.69 72 GLU A C 1
ATOM 575 O O . GLU A 1 72 ? -1.990 -15.428 1.945 1.00 83.69 72 GLU A O 1
ATOM 580 N N . GLU A 1 73 ? -3.451 -15.311 3.639 1.00 79.44 73 GLU A N 1
ATOM 581 C CA . GLU A 1 73 ? -4.202 -14.197 3.081 1.00 79.44 73 GLU A CA 1
ATOM 582 C C . GLU A 1 73 ? -3.469 -12.868 3.211 1.00 79.44 73 GLU A C 1
ATOM 584 O O . GLU A 1 73 ? -3.777 -11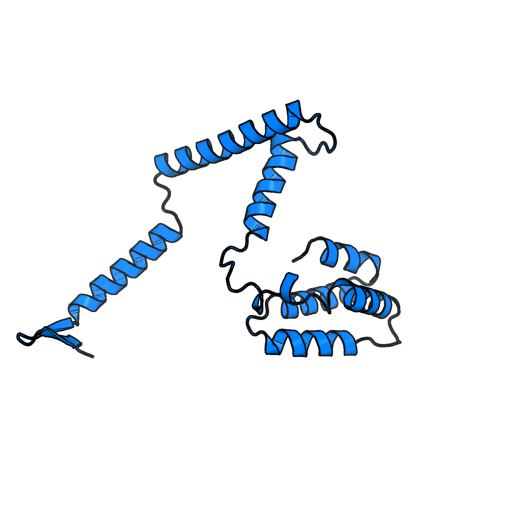.973 2.432 1.00 79.44 73 GLU A O 1
ATOM 589 N N . TRP A 1 74 ? -2.544 -12.672 4.158 1.00 79.81 74 TRP A N 1
ATOM 590 C CA . TRP A 1 74 ? -1.989 -11.341 4.457 1.00 79.81 74 TRP A CA 1
ATOM 591 C C . TRP A 1 74 ? -0.463 -11.242 4.496 1.00 79.81 74 TRP A C 1
ATOM 593 O O . TRP A 1 74 ? 0.038 -10.141 4.252 1.00 79.81 74 TRP A O 1
ATOM 603 N N . ALA A 1 75 ? 0.265 -12.327 4.761 1.00 84.06 75 ALA A N 1
ATOM 604 C CA . ALA A 1 75 ? 1.725 -12.321 4.824 1.00 84.06 75 ALA A CA 1
ATOM 605 C C . ALA A 1 75 ? 2.360 -12.345 3.423 1.00 84.06 75 ALA A C 1
ATOM 607 O O . ALA A 1 75 ? 1.858 -12.989 2.497 1.00 84.06 75 ALA A O 1
ATOM 608 N N . LEU A 1 76 ? 3.476 -11.632 3.252 1.00 78.19 76 LEU A N 1
ATOM 609 C CA . LEU A 1 76 ? 4.134 -11.458 1.957 1.00 78.19 76 LEU A CA 1
ATOM 610 C C . LEU A 1 76 ? 4.715 -12.771 1.414 1.00 78.19 76 LEU A C 1
ATOM 612 O O . LEU A 1 76 ? 4.527 -13.067 0.233 1.00 78.19 76 LEU A O 1
ATOM 616 N N . SER A 1 77 ? 5.345 -13.584 2.267 1.00 80.69 77 SER A N 1
ATOM 617 C CA . SER A 1 77 ? 5.924 -14.893 1.911 1.00 80.69 77 SER A CA 1
ATOM 618 C C . SER A 1 77 ? 4.918 -15.897 1.335 1.00 80.69 77 SER A C 1
ATOM 620 O O . SER A 1 77 ? 5.295 -16.832 0.628 1.00 80.69 77 SER A O 1
ATOM 622 N N . TYR A 1 78 ? 3.623 -15.711 1.583 1.00 77.75 78 TYR A N 1
ATOM 623 C CA . TYR A 1 78 ? 2.567 -16.552 1.019 1.00 77.75 78 TYR A CA 1
ATOM 624 C C . TYR A 1 78 ? 1.983 -15.992 -0.285 1.00 77.75 78 TYR A C 1
ATOM 626 O O . TYR A 1 78 ? 1.397 -16.737 -1.067 1.00 77.75 78 TYR A O 1
ATOM 634 N N . ARG A 1 79 ? 2.228 -14.712 -0.587 1.00 73.94 79 ARG A N 1
ATOM 635 C CA . ARG A 1 79 ? 1.719 -13.993 -1.769 1.00 73.94 79 ARG A CA 1
ATOM 636 C C . ARG A 1 79 ? 2.704 -13.960 -2.948 1.00 73.94 79 ARG A C 1
ATOM 638 O O . ARG A 1 79 ? 2.539 -13.157 -3.860 1.00 73.94 79 ARG A O 1
ATOM 645 N N . ILE A 1 80 ? 3.716 -14.834 -2.957 1.00 60.00 80 ILE A N 1
ATOM 646 C CA . ILE A 1 80 ? 4.858 -14.828 -3.901 1.00 60.00 80 ILE A CA 1
ATOM 647 C C . ILE A 1 80 ? 4.443 -14.859 -5.390 1.00 60.00 80 ILE A C 1
ATOM 649 O O . ILE A 1 80 ? 5.188 -14.362 -6.233 1.00 60.00 80 ILE A O 1
ATOM 653 N N . GLN A 1 81 ? 3.261 -15.381 -5.737 1.00 54.16 81 GLN A N 1
ATOM 654 C CA . GLN A 1 81 ? 2.780 -15.382 -7.129 1.00 54.16 81 GLN A CA 1
ATOM 655 C C . GLN A 1 81 ? 2.197 -14.037 -7.598 1.00 54.16 81 GLN A C 1
ATOM 657 O O . GLN A 1 81 ? 2.162 -13.778 -8.800 1.00 54.16 81 GLN A O 1
ATOM 662 N N . ASP A 1 82 ? 1.842 -13.138 -6.682 1.00 54.00 82 ASP A N 1
ATOM 663 C CA . ASP A 1 82 ? 1.380 -11.789 -6.997 1.00 54.00 82 ASP A CA 1
ATOM 664 C C . ASP A 1 82 ? 2.553 -10.811 -6.907 1.00 54.00 82 ASP A C 1
ATOM 666 O O . ASP A 1 82 ? 2.597 -9.933 -6.045 1.00 54.00 82 ASP A O 1
ATOM 670 N N . GLY A 1 83 ? 3.500 -10.897 -7.852 1.00 49.69 83 GLY A N 1
ATOM 671 C CA . GLY A 1 83 ? 4.609 -9.937 -8.041 1.00 49.69 83 GLY A CA 1
ATOM 672 C C . GLY A 1 83 ? 4.178 -8.471 -8.268 1.00 49.69 83 GLY A C 1
ATOM 673 O O . GLY A 1 83 ? 4.964 -7.621 -8.686 1.00 49.69 83 GLY A O 1
ATOM 674 N N . VAL A 1 84 ? 2.916 -8.161 -7.998 1.00 51.81 84 VAL A N 1
ATOM 675 C CA . VAL A 1 84 ? 2.299 -6.856 -7.983 1.00 51.81 84 VAL A CA 1
ATOM 676 C C . VAL A 1 84 ? 1.812 -6.615 -6.560 1.00 51.81 84 VAL A C 1
ATOM 678 O O . VAL A 1 84 ? 0.826 -7.194 -6.116 1.00 51.81 84 VAL A O 1
ATOM 681 N N . ASN A 1 85 ? 2.450 -5.678 -5.856 1.00 54.56 85 ASN A N 1
ATOM 682 C CA . ASN A 1 85 ? 1.895 -5.084 -4.641 1.00 54.56 85 ASN A CA 1
ATOM 683 C C . ASN A 1 85 ? 0.660 -4.239 -5.039 1.00 54.56 85 ASN A C 1
ATOM 685 O O . ASN A 1 85 ? 0.690 -3.003 -5.095 1.00 54.56 85 ASN A O 1
ATOM 689 N N . THR A 1 86 ? -0.420 -4.925 -5.430 1.00 53.91 86 THR A N 1
ATOM 690 C CA . THR A 1 86 ? -1.690 -4.372 -5.916 1.00 53.91 86 THR A CA 1
ATOM 691 C C . THR A 1 86 ? -2.302 -3.465 -4.867 1.00 53.91 86 THR A C 1
ATOM 693 O O . THR A 1 86 ? -2.972 -2.507 -5.226 1.00 53.91 86 THR A O 1
ATOM 696 N N . SER A 1 87 ? -1.990 -3.670 -3.584 1.00 64.31 87 SER A N 1
ATOM 697 C CA . SER A 1 87 ? -2.459 -2.818 -2.490 1.00 64.31 87 SER A CA 1
ATOM 698 C C . SER A 1 87 ? -2.095 -1.337 -2.674 1.00 64.31 87 SER A C 1
ATOM 700 O O . SER A 1 87 ? -2.913 -0.463 -2.376 1.00 64.31 87 SER A O 1
ATOM 702 N N . MET A 1 88 ? -0.915 -1.038 -3.230 1.00 68.69 88 MET A N 1
ATOM 703 C CA . MET A 1 88 ? -0.452 0.335 -3.435 1.00 68.69 88 MET A CA 1
ATOM 704 C C . MET A 1 88 ? -1.059 0.959 -4.695 1.00 68.69 88 MET A C 1
ATOM 706 O O . MET A 1 88 ? -1.545 2.090 -4.650 1.00 68.69 88 MET A O 1
ATOM 710 N N . HIS A 1 89 ? -1.095 0.212 -5.802 1.00 72.81 89 HIS A N 1
ATOM 711 C CA . HIS A 1 89 ? -1.704 0.669 -7.055 1.00 72.81 89 HIS A CA 1
ATOM 712 C C . HIS A 1 89 ? -3.219 0.848 -6.906 1.00 72.81 89 HIS A C 1
ATOM 714 O O . HIS A 1 89 ? -3.756 1.897 -7.257 1.00 72.81 89 HIS A O 1
ATOM 720 N N . LEU A 1 90 ? -3.894 -0.124 -6.292 1.00 78.75 90 LEU A N 1
ATOM 721 C CA . LEU A 1 90 ? -5.314 -0.064 -5.960 1.00 78.75 90 LEU A CA 1
ATOM 722 C C . LEU A 1 90 ? -5.592 1.023 -4.920 1.00 78.75 90 LEU A C 1
ATOM 724 O O . LEU A 1 90 ? -6.585 1.735 -5.026 1.00 78.75 90 LEU A O 1
ATOM 728 N N . GLY A 1 91 ? -4.708 1.197 -3.932 1.00 80.06 91 GLY A N 1
ATOM 729 C CA . GLY A 1 91 ? -4.804 2.271 -2.946 1.00 80.06 91 GLY A CA 1
ATOM 730 C C . GLY A 1 91 ? -4.721 3.659 -3.581 1.00 80.06 91 GLY A C 1
ATOM 731 O O . GLY A 1 91 ? -5.528 4.531 -3.250 1.00 80.06 91 GLY A O 1
ATOM 732 N N . SER A 1 92 ? -3.793 3.846 -4.523 1.00 82.56 92 SER A N 1
ATOM 733 C CA . SER A 1 92 ? -3.661 5.063 -5.327 1.00 82.56 92 SER A CA 1
ATOM 734 C C . SER A 1 92 ? -4.893 5.284 -6.206 1.00 82.56 92 SER A C 1
ATOM 736 O O . SER A 1 92 ? -5.498 6.351 -6.132 1.00 82.56 92 SER A O 1
ATOM 738 N N . MET A 1 93 ? -5.337 4.257 -6.937 1.00 87.06 93 MET A N 1
ATOM 739 C CA . MET A 1 93 ? -6.539 4.313 -7.775 1.00 87.06 93 MET A CA 1
ATOM 740 C C . MET A 1 93 ? -7.789 4.663 -6.973 1.00 87.06 93 MET A C 1
ATOM 742 O O . MET A 1 93 ? -8.532 5.568 -7.342 1.00 87.06 93 MET A O 1
ATOM 746 N N . HIS A 1 94 ? -7.997 4.001 -5.837 1.00 85.00 94 HIS A N 1
ATOM 747 C CA . HIS A 1 94 ? -9.108 4.284 -4.940 1.00 85.00 94 HIS A CA 1
ATOM 748 C C . HIS A 1 94 ? -9.036 5.712 -4.386 1.00 85.00 94 HIS A C 1
ATOM 750 O O . HIS A 1 94 ? -10.069 6.357 -4.230 1.00 85.00 94 HIS A O 1
ATOM 756 N N . ARG A 1 95 ? -7.838 6.233 -4.081 1.00 86.25 95 ARG A N 1
ATOM 757 C CA . ARG A 1 95 ? -7.676 7.626 -3.642 1.00 86.25 95 ARG A CA 1
ATOM 758 C C . ARG A 1 95 ? -8.090 8.594 -4.752 1.00 86.25 95 ARG A C 1
ATOM 760 O O . ARG A 1 95 ? -8.859 9.505 -4.465 1.00 86.25 95 ARG A O 1
ATOM 767 N N . THR A 1 96 ? -7.649 8.373 -5.988 1.00 87.25 96 THR A N 1
ATOM 768 C CA . THR A 1 96 ? -8.056 9.188 -7.142 1.00 87.25 96 THR A CA 1
ATOM 769 C C . THR A 1 96 ? -9.566 9.121 -7.355 1.00 87.25 96 THR A C 1
ATOM 771 O O . THR A 1 96 ? -10.230 10.151 -7.343 1.00 87.25 96 THR A O 1
ATOM 774 N N . LEU A 1 97 ? -10.146 7.921 -7.416 1.00 88.31 97 LEU A N 1
ATOM 775 C CA . LEU A 1 97 ? -11.590 7.752 -7.578 1.00 88.31 97 LEU A CA 1
ATOM 776 C C . LEU A 1 97 ? -12.370 8.456 -6.457 1.00 88.31 97 LEU A C 1
ATOM 778 O O . LEU A 1 97 ? -13.286 9.229 -6.720 1.00 88.31 97 LEU A O 1
ATOM 782 N N . LYS A 1 98 ? -11.983 8.240 -5.196 1.00 86.75 98 LYS A N 1
ATOM 783 C CA . LYS A 1 98 ? -12.698 8.793 -4.044 1.00 86.75 98 LYS A CA 1
ATOM 784 C C . LYS A 1 98 ? -12.590 10.311 -3.955 1.00 86.75 98 LYS A C 1
ATOM 786 O O . LYS A 1 98 ? -13.596 10.953 -3.683 1.00 86.75 98 LYS A O 1
ATOM 791 N N . TYR A 1 99 ? -11.398 10.880 -4.105 1.00 87.50 99 TYR A N 1
ATOM 792 C CA . TYR A 1 99 ? -11.169 12.299 -3.811 1.00 87.50 99 TYR A CA 1
ATOM 793 C C . TYR A 1 99 ? -11.204 13.190 -5.051 1.00 87.50 99 TYR A C 1
ATOM 795 O O . TYR A 1 99 ? -11.579 14.348 -4.926 1.00 87.50 99 TYR A O 1
ATOM 803 N N . THR A 1 100 ? -10.860 12.668 -6.228 1.00 83.94 100 THR A N 1
ATOM 804 C CA . THR A 1 100 ? -10.874 13.432 -7.483 1.00 83.94 100 THR A CA 1
ATOM 805 C C . THR A 1 100 ? -12.212 13.305 -8.202 1.00 83.94 100 THR A C 1
ATOM 807 O O . THR A 1 100 ? -12.771 14.316 -8.601 1.00 83.94 100 THR A O 1
ATOM 810 N N . ASN A 1 101 ? -12.748 12.089 -8.354 1.00 83.31 101 ASN A N 1
ATOM 811 C CA . ASN A 1 101 ? -13.985 11.877 -9.120 1.00 83.31 101 ASN A CA 1
ATOM 812 C C . ASN A 1 101 ? -15.253 11.929 -8.255 1.00 83.31 101 ASN A C 1
ATOM 814 O O . ASN A 1 101 ? -16.297 12.371 -8.720 1.00 83.31 101 ASN A O 1
ATOM 818 N N . LEU A 1 102 ? -15.184 11.462 -7.004 1.00 85.38 102 LEU A N 1
ATOM 819 C CA . LEU A 1 102 ? -16.345 11.384 -6.107 1.00 85.38 102 LEU A CA 1
ATOM 820 C C . LEU A 1 102 ? -16.373 12.480 -5.032 1.00 85.38 102 LEU A C 1
ATOM 822 O O . LEU A 1 102 ? -17.316 12.512 -4.240 1.00 85.38 102 LEU A O 1
ATOM 826 N N . GLU A 1 103 ? -15.362 13.354 -4.977 1.00 84.25 103 GLU A N 1
ATOM 827 C CA . GLU A 1 103 ? -15.258 14.466 -4.011 1.00 84.25 103 GLU A CA 1
ATOM 828 C C . GLU A 1 103 ? -15.426 14.027 -2.538 1.00 84.25 103 GLU A C 1
ATOM 830 O O . GLU A 1 103 ? -15.922 14.761 -1.687 1.00 84.25 103 GLU A O 1
ATOM 835 N N . GLY A 1 104 ? -15.074 12.781 -2.217 1.00 81.00 104 GLY A N 1
ATOM 836 C CA . GLY A 1 104 ? -15.227 12.187 -0.888 1.00 81.00 104 GLY A CA 1
ATOM 837 C C . GLY A 1 104 ? -16.651 11.742 -0.525 1.00 81.00 104 GLY A C 1
ATOM 838 O O . GLY A 1 104 ? -16.845 11.198 0.567 1.00 81.00 104 GLY A O 1
ATOM 839 N N . LYS A 1 105 ? -17.635 11.914 -1.416 1.00 82.25 105 LYS A N 1
ATOM 840 C CA . LYS A 1 105 ? -19.043 11.554 -1.191 1.00 82.25 105 LYS A CA 1
ATOM 841 C C . LYS A 1 105 ? -19.227 10.035 -1.251 1.00 82.25 105 LYS A C 1
ATOM 843 O O . LYS A 1 105 ? -18.738 9.369 -2.158 1.00 82.25 105 LYS A O 1
ATOM 848 N N . LYS A 1 106 ? -19.938 9.479 -0.262 1.00 69.44 106 LYS A N 1
ATOM 849 C CA . LYS A 1 106 ? -20.098 8.021 -0.081 1.00 69.44 106 LYS A CA 1
ATOM 850 C C . LYS A 1 106 ? -21.300 7.420 -0.818 1.00 69.44 106 LYS A C 1
ATOM 852 O O . LYS A 1 106 ? -21.308 6.216 -1.029 1.00 69.44 106 LYS A O 1
ATOM 857 N N . ASN A 1 107 ? -22.299 8.230 -1.178 1.00 58.75 107 ASN A N 1
ATOM 858 C CA . ASN A 1 107 ? -23.586 7.748 -1.681 1.00 58.75 107 ASN A CA 1
ATOM 859 C C . ASN A 1 107 ? -23.917 8.422 -3.019 1.00 58.75 107 ASN A C 1
ATOM 861 O O . ASN A 1 107 ? -24.536 9.483 -3.071 1.00 58.75 107 ASN A O 1
ATOM 865 N N . GLN A 1 108 ? -23.415 7.837 -4.101 1.00 65.19 108 GLN A N 1
ATOM 866 C CA . GLN A 1 108 ? -23.696 8.272 -5.465 1.00 65.19 108 GLN A CA 1
ATOM 867 C C . GLN A 1 108 ? -24.601 7.221 -6.101 1.00 65.19 108 GLN A C 1
ATOM 869 O O . GLN A 1 108 ? -24.347 6.024 -5.963 1.00 65.19 108 GLN A O 1
ATOM 874 N N . ARG A 1 109 ? -25.672 7.663 -6.770 1.00 81.50 109 ARG A N 1
ATOM 875 C CA . ARG A 1 109 ? -26.497 6.758 -7.576 1.00 81.50 109 ARG A CA 1
ATOM 876 C C . ARG A 1 109 ? -25.604 6.034 -8.591 1.00 81.50 109 ARG A C 1
ATOM 878 O O . ARG A 1 109 ? -24.581 6.578 -9.011 1.00 81.50 109 ARG A O 1
ATOM 885 N N . VAL A 1 110 ? -25.996 4.823 -8.980 1.00 84.62 110 VAL A N 1
ATOM 886 C CA . VAL A 1 110 ? -25.202 3.958 -9.870 1.00 84.62 110 VAL A CA 1
ATOM 887 C C . VAL A 1 110 ? -24.821 4.680 -11.166 1.00 84.62 110 VAL A C 1
ATOM 889 O O . VAL A 1 110 ? -23.669 4.606 -11.575 1.00 84.62 110 VAL A O 1
ATOM 892 N N . ASP A 1 111 ? -25.731 5.466 -11.743 1.00 86.00 111 ASP A N 1
ATOM 893 C CA . ASP A 1 111 ? -25.484 6.296 -12.928 1.00 86.00 111 ASP A CA 1
ATOM 894 C C . ASP A 1 111 ? -24.286 7.248 -12.759 1.00 86.00 111 ASP A C 1
ATOM 896 O O . ASP A 1 111 ? -23.388 7.300 -13.605 1.00 86.00 111 ASP A O 1
ATOM 900 N N . LYS A 1 112 ? -24.210 7.947 -11.623 1.00 84.00 112 LYS A N 1
ATOM 901 C CA . LYS A 1 112 ? -23.088 8.841 -11.320 1.00 84.00 112 LYS A CA 1
ATOM 902 C C . LYS A 1 112 ? -21.793 8.082 -11.057 1.00 84.00 112 LYS A C 1
ATOM 904 O O . LYS A 1 112 ? -20.724 8.562 -11.427 1.00 84.00 112 LYS A O 1
ATOM 909 N N . LEU A 1 113 ? -21.874 6.899 -10.446 1.00 86.50 113 LEU A N 1
ATOM 910 C CA . LEU A 1 113 ? -20.704 6.044 -10.257 1.00 86.50 113 LEU A CA 1
ATOM 911 C C . LEU A 1 113 ? -20.140 5.584 -11.605 1.00 86.50 113 LEU A C 1
ATOM 913 O O . LEU A 1 113 ? -18.931 5.654 -11.812 1.00 86.50 113 LEU A O 1
ATOM 917 N N . THR A 1 114 ? -20.998 5.178 -12.539 1.00 89.38 114 THR A N 1
ATOM 918 C CA . THR A 1 114 ? -20.584 4.801 -13.892 1.00 89.38 114 THR A CA 1
ATOM 919 C C . THR A 1 114 ? -19.900 5.969 -14.604 1.00 89.38 114 THR A C 1
ATOM 921 O O . THR A 1 114 ? -18.816 5.791 -15.157 1.00 89.38 114 THR A O 1
ATOM 924 N N . SER A 1 115 ? -20.457 7.182 -14.514 1.00 89.81 115 SER A N 1
ATOM 925 C CA . SER A 1 115 ? -19.808 8.389 -15.052 1.00 89.81 115 SER A CA 1
ATOM 926 C C . SER A 1 115 ? -18.435 8.640 -14.416 1.00 89.81 115 SER A C 1
ATOM 928 O O . SER A 1 115 ? -17.456 8.877 -15.122 1.00 89.81 115 SER A O 1
ATOM 930 N N . ALA A 1 116 ? -18.326 8.516 -13.090 1.00 88.88 116 ALA A N 1
ATOM 931 C CA . ALA A 1 116 ? -17.066 8.693 -12.372 1.00 88.88 116 ALA A CA 1
ATOM 9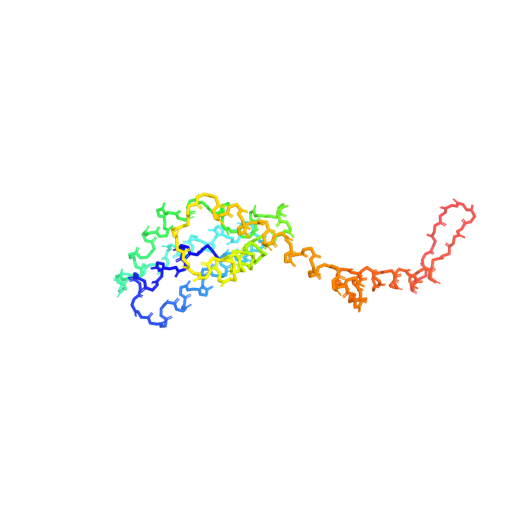32 C C . ALA A 1 116 ? -15.995 7.663 -12.784 1.00 88.88 116 ALA A C 1
ATOM 934 O O . ALA A 1 116 ? -14.811 7.996 -12.844 1.00 88.88 116 ALA A O 1
ATOM 935 N N . LEU A 1 117 ? -16.391 6.424 -13.101 1.00 90.75 117 LEU A N 1
ATOM 936 C CA . LEU A 1 117 ? -15.486 5.391 -13.618 1.00 90.75 117 LEU A CA 1
ATOM 937 C C . LEU A 1 117 ? -14.998 5.697 -15.043 1.00 90.75 117 LEU A C 1
ATOM 939 O O . LEU A 1 117 ? -13.824 5.463 -15.352 1.00 90.75 117 LEU A O 1
ATOM 943 N N . PHE A 1 118 ? -15.856 6.258 -15.900 1.00 92.88 118 PHE A N 1
ATOM 944 C CA . PHE A 1 118 ? -15.432 6.735 -17.219 1.00 92.88 118 PHE A CA 1
ATOM 945 C C . PHE A 1 118 ? -14.429 7.887 -17.103 1.00 92.88 118 PHE A C 1
ATOM 947 O O . PHE A 1 118 ? -13.388 7.859 -17.764 1.00 92.88 118 PHE A O 1
ATOM 954 N N . ASP A 1 119 ? -14.671 8.850 -16.210 1.00 90.62 119 ASP A N 1
ATOM 955 C CA . ASP A 1 119 ? -13.722 9.938 -15.955 1.00 90.62 119 ASP A CA 1
ATOM 956 C C . ASP A 1 119 ? -12.393 9.440 -15.375 1.00 90.62 119 ASP A C 1
ATOM 958 O O . ASP A 1 119 ? -11.329 9.924 -15.768 1.00 90.62 119 ASP A O 1
ATOM 962 N N . LEU A 1 120 ? -12.428 8.444 -14.485 1.00 92.00 120 LEU A N 1
ATOM 963 C CA . LEU A 1 120 ? -11.224 7.796 -13.963 1.00 92.00 120 LEU A CA 1
ATOM 964 C C . LEU A 1 120 ? -10.416 7.142 -15.094 1.00 92.00 120 LEU A C 1
ATOM 966 O O . LEU A 1 120 ? -9.202 7.330 -1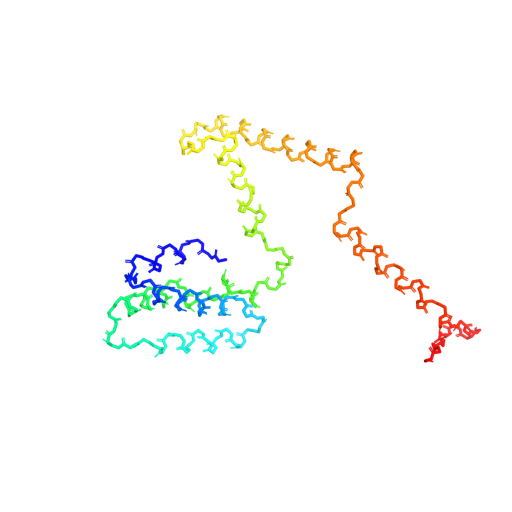5.188 1.00 92.00 120 LEU A O 1
ATOM 970 N N . THR A 1 121 ? -11.088 6.411 -15.984 1.00 92.81 121 THR A N 1
ATOM 971 C CA . THR A 1 121 ? -10.453 5.784 -17.151 1.00 92.81 121 THR A CA 1
ATOM 972 C C . THR A 1 121 ? -9.827 6.838 -18.062 1.00 92.81 121 THR A C 1
ATOM 974 O O . THR A 1 121 ? -8.654 6.726 -18.429 1.00 92.81 121 THR A O 1
ATOM 977 N N . ARG A 1 122 ? -10.565 7.914 -18.362 1.00 93.12 122 ARG A N 1
ATOM 978 C CA . ARG A 1 122 ? -10.070 9.050 -19.151 1.00 93.12 122 ARG A CA 1
ATOM 979 C C . ARG A 1 122 ? -8.828 9.675 -18.520 1.00 93.12 122 ARG A C 1
ATOM 981 O O . ARG A 1 122 ? -7.854 9.924 -19.227 1.00 93.12 122 ARG A O 1
ATOM 988 N N . HIS A 1 123 ? -8.825 9.878 -17.204 1.00 90.38 123 HIS A N 1
ATOM 989 C CA . HIS A 1 123 ? -7.677 10.417 -16.477 1.00 90.38 123 HIS A CA 1
ATOM 990 C C . HIS A 1 123 ? -6.415 9.559 -16.668 1.00 90.38 123 HIS A C 1
ATOM 992 O O . HIS A 1 123 ? -5.350 10.085 -17.000 1.00 90.38 123 HIS A O 1
ATOM 998 N N . TYR A 1 124 ? -6.517 8.233 -16.529 1.00 90.62 124 TYR A N 1
ATOM 999 C CA . TYR A 1 124 ? -5.370 7.340 -16.731 1.00 90.62 124 TYR A CA 1
ATOM 1000 C C . TYR A 1 124 ? -4.891 7.286 -18.181 1.00 90.62 124 TYR A C 1
ATOM 1002 O O . TYR A 1 124 ? -3.680 7.274 -18.419 1.00 90.62 124 TYR A O 1
ATOM 1010 N N . LEU A 1 125 ? -5.815 7.295 -19.144 1.00 93.50 125 LEU A N 1
ATOM 1011 C CA . LEU A 1 125 ? -5.474 7.355 -20.564 1.00 93.50 125 LEU A CA 1
ATOM 1012 C C . LEU A 1 125 ? -4.725 8.647 -20.897 1.00 93.50 125 LEU A C 1
ATOM 1014 O O . LEU A 1 125 ? -3.665 8.589 -21.518 1.00 93.50 125 LEU A O 1
ATOM 1018 N N . MET A 1 126 ? -5.203 9.794 -20.412 1.00 92.12 126 MET A N 1
ATOM 1019 C CA . MET A 1 126 ? -4.532 11.079 -20.624 1.00 92.12 126 MET A CA 1
ATOM 1020 C C . MET A 1 126 ? -3.159 11.117 -19.958 1.00 92.12 126 MET A C 1
ATOM 1022 O O . MET A 1 126 ? -2.183 11.473 -20.610 1.00 92.12 126 MET A O 1
ATOM 1026 N N . ASN A 1 127 ? -3.033 10.642 -18.716 1.00 88.50 127 ASN A N 1
ATOM 1027 C CA . ASN A 1 127 ? -1.733 10.530 -18.049 1.00 88.50 127 ASN A CA 1
ATOM 1028 C C . ASN A 1 127 ? -0.750 9.657 -18.838 1.00 88.50 127 ASN A C 1
ATOM 1030 O O . ASN A 1 127 ? 0.442 9.969 -18.910 1.00 88.50 127 ASN A O 1
ATOM 1034 N N . ARG A 1 128 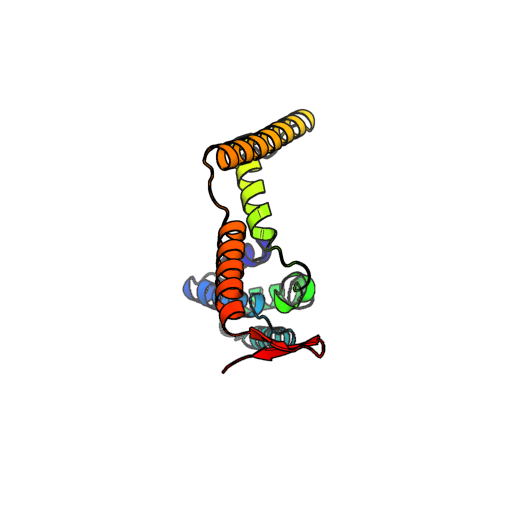? -1.231 8.562 -19.437 1.00 88.56 128 ARG A N 1
ATOM 1035 C CA . ARG A 1 128 ? -0.420 7.704 -20.304 1.00 88.56 128 ARG A CA 1
ATOM 1036 C C . ARG A 1 128 ? 0.022 8.455 -21.559 1.00 88.56 128 ARG A C 1
ATOM 1038 O O . ARG A 1 128 ? 1.215 8.449 -21.846 1.00 88.56 128 ARG A O 1
ATOM 1045 N N . VAL A 1 129 ? -0.895 9.123 -22.261 1.00 92.12 129 VAL A N 1
ATOM 1046 C CA . VAL A 1 129 ? -0.573 9.939 -23.445 1.00 92.12 129 VAL A CA 1
ATOM 1047 C C . VAL A 1 129 ? 0.443 11.022 -23.086 1.00 92.12 129 VAL A C 1
ATOM 1049 O O . VAL A 1 129 ? 1.473 11.128 -23.739 1.00 92.12 129 VAL A O 1
ATOM 1052 N N . THR A 1 130 ? 0.238 11.761 -21.995 1.00 89.25 130 THR A N 1
ATOM 1053 C CA . THR A 1 130 ? 1.190 12.774 -21.523 1.00 89.25 130 THR A CA 1
ATOM 1054 C C . THR A 1 130 ? 2.572 12.184 -21.241 1.00 89.25 130 THR A C 1
ATOM 1056 O O . THR A 1 130 ? 3.572 12.794 -21.607 1.00 89.25 130 THR A O 1
ATOM 1059 N N . ARG A 1 131 ? 2.664 11.001 -20.617 1.00 84.62 131 ARG A N 1
ATOM 1060 C CA . ARG A 1 131 ? 3.953 10.323 -20.375 1.00 84.62 131 ARG A CA 1
ATOM 1061 C C . ARG A 1 131 ? 4.652 9.922 -21.671 1.00 84.62 131 ARG A C 1
ATOM 1063 O O . ARG A 1 131 ? 5.868 10.073 -21.754 1.00 84.62 131 ARG A O 1
ATOM 1070 N N . ILE A 1 132 ? 3.891 9.441 -22.656 1.00 86.31 132 ILE A N 1
ATOM 1071 C CA . ILE A 1 132 ? 4.403 9.107 -23.991 1.00 86.31 132 ILE A CA 1
ATOM 1072 C C . ILE A 1 132 ? 4.936 10.373 -24.672 1.00 86.31 132 ILE A C 1
ATOM 1074 O O . ILE A 1 132 ? 6.086 10.389 -25.095 1.00 86.31 132 ILE A O 1
ATOM 1078 N N . MET A 1 133 ? 4.147 11.451 -24.695 1.00 87.69 133 MET A N 1
ATOM 1079 C CA . MET A 1 133 ? 4.520 12.723 -25.330 1.00 87.69 133 MET A CA 1
ATOM 1080 C C . MET A 1 133 ? 5.744 13.371 -24.675 1.00 87.69 133 MET A C 1
ATOM 1082 O O . MET A 1 133 ? 6.601 13.913 -25.360 1.00 87.69 133 MET A O 1
ATOM 1086 N N . LYS A 1 134 ? 5.866 13.280 -23.345 1.00 86.50 134 LYS A N 1
ATOM 1087 C CA . LYS A 1 134 ? 7.042 13.766 -22.605 1.00 86.50 134 LYS A CA 1
ATOM 1088 C C . LYS A 1 134 ? 8.274 12.867 -22.762 1.00 86.50 134 LYS A C 1
ATOM 1090 O O . LYS A 1 134 ? 9.310 13.179 -22.182 1.00 86.50 134 LYS A O 1
ATOM 1095 N N . GLY A 1 135 ? 8.163 11.722 -23.442 1.00 79.38 135 GLY A N 1
ATOM 1096 C CA . GLY A 1 135 ? 9.247 10.745 -23.563 1.00 79.38 135 GLY A CA 1
ATOM 1097 C C . GLY A 1 135 ? 9.747 10.228 -22.211 1.00 79.38 135 GLY A C 1
ATOM 1098 O O . GLY A 1 135 ? 10.904 9.827 -22.087 1.00 79.38 135 GLY A O 1
ATOM 1099 N N . THR A 1 136 ? 8.911 10.275 -21.165 1.00 75.38 136 THR A N 1
ATOM 1100 C CA . THR A 1 136 ? 9.348 9.943 -19.807 1.00 75.38 136 THR A CA 1
ATOM 1101 C C . THR A 1 136 ? 9.690 8.458 -19.743 1.00 75.38 136 THR A C 1
ATOM 1103 O O . THR A 1 136 ? 8.801 7.603 -19.742 1.00 75.38 136 THR A O 1
ATOM 1106 N N . ARG A 1 137 ? 10.990 8.142 -19.694 1.00 67.94 137 ARG A N 1
ATOM 1107 C CA . ARG A 1 137 ? 11.473 6.765 -19.558 1.00 67.94 137 ARG A CA 1
ATOM 1108 C C . ARG A 1 137 ? 10.913 6.158 -18.273 1.00 67.94 137 ARG A C 1
ATOM 1110 O O . ARG A 1 137 ? 11.110 6.687 -17.181 1.00 67.94 137 ARG A O 1
ATOM 1117 N N . THR A 1 138 ? 10.214 5.034 -18.399 1.00 74.19 138 THR A N 1
ATOM 1118 C CA . THR A 1 138 ? 9.738 4.289 -17.230 1.00 74.19 138 THR A CA 1
ATOM 1119 C C . THR A 1 138 ? 10.917 3.626 -16.520 1.00 74.19 138 THR A C 1
ATOM 1121 O O . THR A 1 138 ? 11.927 3.302 -17.147 1.00 74.19 138 THR A O 1
ATOM 1124 N N . SER A 1 139 ? 10.780 3.376 -15.217 1.00 75.06 139 SER A N 1
ATOM 1125 C CA . SER A 1 139 ? 11.768 2.620 -14.432 1.00 75.06 139 SER A CA 1
ATOM 1126 C C . SER A 1 139 ? 12.050 1.233 -15.023 1.00 75.06 139 SER A C 1
ATOM 1128 O O . SER A 1 139 ? 13.176 0.747 -14.985 1.00 75.06 139 SER A O 1
ATOM 1130 N N . ASN A 1 140 ? 11.038 0.607 -15.629 1.00 74.56 140 ASN A N 1
ATOM 1131 C CA . ASN A 1 140 ? 11.210 -0.648 -16.351 1.00 74.56 140 ASN A CA 1
ATOM 1132 C C . ASN A 1 140 ? 12.058 -0.470 -17.609 1.00 74.56 140 ASN A C 1
ATOM 1134 O O . ASN A 1 140 ? 12.962 -1.265 -17.832 1.00 74.56 140 ASN A O 1
ATOM 1138 N N . MET A 1 141 ? 11.819 0.577 -18.401 1.00 79.88 141 MET A N 1
ATOM 1139 C CA . MET A 1 141 ? 12.587 0.823 -19.621 1.00 79.88 141 MET A CA 1
ATOM 1140 C C . MET A 1 141 ? 14.043 1.193 -19.317 1.00 79.88 141 MET A C 1
ATOM 1142 O O . MET A 1 141 ? 14.945 0.724 -20.002 1.00 79.88 141 MET A O 1
ATOM 1146 N N . THR A 1 142 ? 14.303 1.951 -18.246 1.00 83.12 142 THR A N 1
ATOM 1147 C CA . THR A 1 142 ? 15.677 2.212 -17.785 1.00 83.12 142 THR A CA 1
ATOM 1148 C C . THR A 1 142 ? 16.355 0.963 -17.230 1.00 83.12 142 THR A C 1
ATOM 1150 O O . THR A 1 142 ? 17.544 0.770 -17.467 1.00 83.12 142 THR A O 1
ATOM 1153 N N . ARG A 1 143 ? 15.627 0.091 -16.521 1.00 85.69 143 ARG A N 1
ATOM 1154 C CA . ARG A 1 143 ? 16.152 -1.202 -16.057 1.00 85.69 143 ARG A CA 1
ATOM 1155 C C . ARG A 1 143 ? 16.498 -2.126 -17.225 1.00 85.69 143 ARG A C 1
ATOM 1157 O O . ARG A 1 143 ? 17.577 -2.709 -17.219 1.00 85.69 143 ARG A O 1
ATOM 1164 N N . ILE A 1 144 ? 15.620 -2.229 -18.224 1.00 86.31 144 ILE A N 1
ATOM 1165 C CA . ILE A 1 144 ? 15.862 -3.005 -19.449 1.00 86.31 144 ILE A CA 1
ATOM 1166 C C . ILE A 1 144 ? 17.099 -2.470 -20.169 1.00 86.31 144 ILE A C 1
ATOM 1168 O O . ILE A 1 144 ? 17.989 -3.248 -20.490 1.00 86.31 144 ILE A O 1
ATOM 1172 N N . GLU A 1 145 ? 17.201 -1.150 -20.341 1.00 87.62 145 GLU A N 1
ATOM 1173 C CA . GLU A 1 145 ? 18.371 -0.512 -20.948 1.00 87.62 145 GLU A CA 1
ATOM 1174 C C . GLU A 1 145 ? 19.660 -0.842 -20.182 1.00 87.62 145 GLU A C 1
ATOM 1176 O O . GLU A 1 145 ? 20.639 -1.270 -20.784 1.00 87.62 145 GLU A O 1
ATOM 1181 N N . LYS A 1 146 ? 19.660 -0.718 -18.847 1.00 89.62 146 LYS A N 1
ATOM 1182 C CA . LYS A 1 146 ? 20.823 -1.063 -18.011 1.00 89.62 146 LYS A CA 1
ATOM 1183 C C . LYS A 1 146 ? 21.226 -2.529 -18.158 1.00 89.62 146 LYS A C 1
ATOM 1185 O O . LYS A 1 146 ? 22.412 -2.824 -18.279 1.00 89.62 146 LYS A O 1
ATOM 1190 N N . ASN A 1 147 ? 20.259 -3.443 -18.159 1.00 87.19 147 ASN A N 1
ATOM 1191 C CA . ASN A 1 147 ? 20.526 -4.868 -18.348 1.00 87.19 147 ASN A CA 1
ATOM 1192 C C . ASN A 1 147 ? 21.084 -5.146 -19.746 1.00 87.19 147 ASN A C 1
ATOM 1194 O O . ASN A 1 147 ? 22.036 -5.906 -19.887 1.00 87.19 147 ASN A O 1
ATOM 1198 N N . HIS A 1 148 ? 20.538 -4.487 -20.766 1.00 88.12 148 HIS A N 1
ATOM 1199 C CA . HIS A 1 148 ? 21.004 -4.612 -22.139 1.00 88.12 148 HIS A CA 1
ATOM 1200 C C . HIS A 1 148 ? 22.429 -4.066 -22.314 1.00 88.12 148 HIS A C 1
ATOM 1202 O O . HIS A 1 148 ? 23.252 -4.697 -22.972 1.00 88.12 148 HIS A O 1
ATOM 1208 N N . GLN A 1 149 ? 22.761 -2.942 -21.674 1.00 88.75 149 GLN A N 1
ATOM 1209 C CA . GLN A 1 149 ? 24.122 -2.401 -21.658 1.00 88.75 149 GLN A CA 1
ATOM 1210 C C . GLN A 1 149 ? 25.106 -3.325 -20.936 1.00 88.75 149 GLN A C 1
ATOM 1212 O O . GLN A 1 149 ? 26.207 -3.541 -21.438 1.00 88.75 149 GLN A O 1
ATOM 1217 N N . ARG A 1 150 ? 24.704 -3.919 -19.804 1.00 86.31 150 ARG A N 1
ATOM 1218 C CA . ARG A 1 150 ? 25.509 -4.937 -19.110 1.00 86.31 150 ARG A CA 1
ATOM 1219 C C . ARG A 1 150 ? 25.764 -6.146 -20.004 1.00 86.31 150 ARG A C 1
ATOM 1221 O O . ARG A 1 150 ? 26.916 -6.509 -20.185 1.00 86.31 150 ARG A O 1
ATOM 1228 N N . ALA A 1 151 ? 24.725 -6.695 -20.634 1.00 84.06 151 ALA A N 1
ATOM 1229 C CA . ALA A 1 151 ? 24.864 -7.820 -21.556 1.00 84.06 151 ALA A CA 1
ATOM 1230 C C . ALA A 1 151 ? 25.790 -7.487 -22.740 1.00 84.06 151 ALA A C 1
ATOM 1232 O O . ALA A 1 151 ? 26.673 -8.272 -23.069 1.00 84.06 151 ALA A O 1
ATOM 1233 N N . LYS A 1 152 ? 25.656 -6.294 -23.336 1.00 84.31 152 LYS A N 1
ATOM 1234 C CA . LYS A 1 152 ? 26.563 -5.814 -24.392 1.00 84.31 152 LYS A CA 1
ATOM 1235 C C . LYS A 1 152 ? 28.016 -5.710 -23.935 1.00 84.31 152 LYS A C 1
ATOM 1237 O O . LYS A 1 152 ? 28.911 -6.006 -24.719 1.00 84.31 152 LYS A O 1
ATOM 1242 N N . ALA A 1 153 ? 28.259 -5.279 -22.699 1.00 81.88 153 ALA A N 1
ATOM 1243 C CA . ALA A 1 153 ? 29.605 -5.249 -22.137 1.00 81.88 153 ALA A CA 1
ATOM 1244 C C . ALA A 1 153 ? 30.160 -6.668 -21.938 1.00 81.88 153 ALA A C 1
ATOM 1246 O O . ALA A 1 153 ? 31.332 -6.891 -22.214 1.00 81.88 153 ALA A O 1
ATOM 1247 N N . THR A 1 154 ? 29.315 -7.623 -21.539 1.00 78.31 154 THR A N 1
ATOM 1248 C CA . THR A 1 154 ? 29.693 -9.032 -21.363 1.00 78.31 154 THR A CA 1
ATOM 1249 C C . THR A 1 154 ? 30.038 -9.725 -22.682 1.00 78.31 154 THR A C 1
ATOM 1251 O O . THR A 1 154 ? 30.988 -10.492 -22.705 1.00 78.31 154 THR A O 1
ATOM 1254 N N . ILE A 1 155 ? 29.349 -9.416 -23.791 1.00 74.12 155 ILE A N 1
ATOM 1255 C CA . ILE A 1 155 ? 29.627 -10.006 -25.121 1.00 74.12 155 ILE A CA 1
ATOM 1256 C C . ILE A 1 155 ? 31.091 -9.811 -25.554 1.00 74.12 155 ILE A C 1
ATOM 1258 O O . ILE A 1 155 ? 31.624 -10.646 -26.272 1.00 74.12 155 ILE A O 1
ATOM 1262 N N . LYS A 1 156 ? 31.768 -8.751 -25.091 1.00 69.12 156 LYS A N 1
ATOM 1263 C CA . LYS A 1 156 ? 33.186 -8.508 -25.408 1.00 69.12 156 LYS A CA 1
ATOM 1264 C C . LYS A 1 156 ? 34.145 -9.562 -24.847 1.00 69.12 156 LYS A C 1
ATOM 1266 O O . LYS A 1 156 ? 35.266 -9.637 -25.326 1.00 69.12 156 LYS A O 1
ATOM 1271 N N . PHE A 1 157 ? 33.710 -10.331 -23.854 1.00 70.12 157 PHE A N 1
ATOM 1272 C CA . PHE A 1 157 ? 34.499 -11.374 -23.199 1.00 70.12 157 PHE A CA 1
ATOM 1273 C C . PHE A 1 157 ? 34.098 -12.776 -23.666 1.00 70.12 157 PHE A C 1
ATOM 1275 O O . PHE A 1 157 ? 34.518 -13.753 -23.058 1.00 70.12 157 PHE A O 1
ATOM 1282 N N . VAL A 1 158 ? 33.244 -12.889 -24.692 1.00 71.31 158 VAL A N 1
ATOM 1283 C CA . VAL A 1 158 ? 32.732 -14.170 -25.187 1.00 71.31 158 VAL A CA 1
ATOM 1284 C C . VAL A 1 158 ? 33.205 -14.397 -26.621 1.00 71.31 158 VAL A C 1
ATOM 1286 O O . VAL A 1 158 ? 32.835 -13.646 -27.524 1.00 71.31 158 VAL A O 1
ATOM 1289 N N . THR A 1 159 ? 33.968 -15.464 -26.839 1.00 74.94 159 THR A N 1
ATOM 1290 C CA . THR A 1 159 ? 34.477 -15.866 -28.156 1.00 74.94 159 THR A CA 1
ATOM 1291 C C . THR A 1 159 ? 33.712 -17.099 -28.638 1.00 74.94 159 THR A C 1
ATOM 1293 O O . THR A 1 159 ? 33.556 -18.072 -27.895 1.00 74.94 159 THR A O 1
ATOM 1296 N N . SER A 1 160 ? 33.191 -17.068 -29.870 1.00 73.81 160 SER A N 1
ATOM 1297 C CA . SER A 1 160 ? 32.577 -18.249 -30.491 1.00 73.81 160 SER A CA 1
ATOM 1298 C C . SER A 1 160 ? 33.658 -19.150 -31.070 1.00 73.81 160 SER A C 1
ATOM 1300 O O . SER A 1 160 ? 34.415 -18.710 -31.938 1.00 73.81 160 SER A O 1
ATOM 1302 N N . ASN A 1 161 ? 33.691 -20.405 -30.643 1.00 76.75 161 ASN A N 1
ATOM 1303 C CA . ASN A 1 161 ? 34.553 -21.416 -31.238 1.00 76.75 161 ASN A CA 1
ATOM 1304 C C . ASN A 1 161 ? 33.849 -22.054 -32.449 1.00 76.75 161 ASN A C 1
ATOM 1306 O O . ASN A 1 161 ? 32.617 -22.109 -32.503 1.00 76.75 161 ASN A O 1
ATOM 1310 N N . GLU A 1 162 ? 34.625 -22.572 -33.404 1.00 71.19 162 GLU A N 1
ATOM 1311 C CA . GLU A 1 162 ? 34.115 -23.207 -34.634 1.00 71.19 162 GLU A CA 1
ATOM 1312 C C . GLU A 1 162 ? 33.233 -24.443 -34.354 1.00 71.19 162 GLU A C 1
ATOM 1314 O O . GLU A 1 162 ? 32.335 -24.752 -35.133 1.00 71.19 162 GLU A O 1
ATOM 1319 N N . ASP A 1 163 ? 33.391 -25.064 -33.181 1.00 74.62 163 ASP A N 1
ATOM 1320 C CA . ASP A 1 163 ? 32.616 -26.225 -32.720 1.00 74.62 163 ASP A CA 1
ATOM 1321 C C . ASP A 1 163 ? 31.219 -25.872 -32.161 1.00 74.62 163 ASP A C 1
ATOM 1323 O O . ASP A 1 163 ? 30.536 -26.718 -31.580 1.00 74.62 163 ASP A O 1
ATOM 1327 N N . GLY A 1 164 ? 30.788 -24.608 -32.259 1.00 75.62 164 GLY A N 1
ATOM 1328 C CA . GLY A 1 164 ? 29.506 -24.138 -31.714 1.00 75.62 164 GLY A CA 1
ATOM 1329 C C . GLY A 1 164 ? 29.495 -23.948 -30.190 1.00 75.62 164 GLY A C 1
ATOM 1330 O O . GLY A 1 164 ? 28.437 -23.735 -29.595 1.00 75.62 164 GLY A O 1
ATOM 1331 N N . THR A 1 165 ? 30.663 -24.006 -29.550 1.00 74.06 165 THR A N 1
ATOM 1332 C CA . THR A 1 165 ? 30.853 -23.703 -28.126 1.00 74.06 165 THR A CA 1
ATOM 1333 C C . THR A 1 165 ? 31.280 -22.249 -27.920 1.00 74.06 165 THR A C 1
ATOM 1335 O O . THR A 1 165 ? 31.918 -21.643 -28.777 1.00 74.06 165 THR A O 1
ATOM 1338 N N . TRP A 1 166 ? 30.917 -21.670 -26.774 1.00 78.31 166 TRP A N 1
ATOM 1339 C CA . TRP A 1 166 ? 31.275 -20.299 -26.404 1.00 78.31 166 TRP A CA 1
ATOM 1340 C C . TRP A 1 166 ? 32.284 -20.334 -25.261 1.00 78.31 166 TRP A C 1
ATOM 1342 O O . TRP A 1 166 ? 32.024 -20.963 -24.234 1.00 78.31 166 TRP A O 1
ATOM 1352 N N . SER A 1 167 ? 33.423 -19.667 -25.431 1.00 73.31 167 SER A N 1
ATOM 1353 C CA . SER A 1 167 ? 34.435 -19.502 -24.387 1.00 73.31 167 SER A CA 1
ATOM 1354 C C . SER A 1 167 ? 34.326 -18.102 -23.785 1.00 73.31 167 SER A C 1
ATOM 1356 O O . SER A 1 167 ? 34.130 -17.129 -24.510 1.00 73.31 167 SER A O 1
ATOM 1358 N N . VAL A 1 168 ? 34.382 -18.004 -22.453 1.00 73.00 168 VAL A N 1
ATOM 1359 C CA . VAL A 1 168 ? 34.321 -16.728 -21.726 1.00 73.00 168 VAL A CA 1
ATOM 1360 C C . VAL A 1 168 ? 35.681 -16.473 -21.089 1.00 73.00 168 VAL A C 1
ATOM 1362 O O . VAL A 1 168 ? 36.131 -17.292 -20.288 1.00 73.00 168 VAL A O 1
ATOM 1365 N N . GLU A 1 169 ? 36.334 -15.368 -21.442 1.00 66.62 169 GLU A N 1
ATOM 1366 C CA . GLU A 1 169 ? 37.553 -14.921 -20.760 1.00 66.62 169 GLU A CA 1
ATOM 1367 C C . GLU A 1 169 ? 37.197 -14.384 -19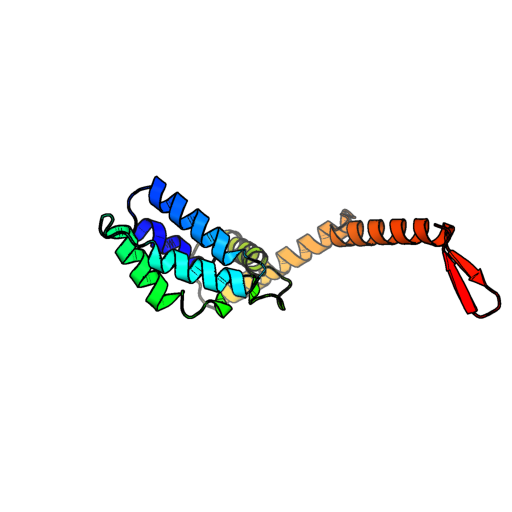.365 1.00 66.62 169 GLU A C 1
ATOM 1369 O O . GLU A 1 169 ? 36.293 -13.555 -19.219 1.00 66.62 169 GLU A O 1
ATOM 1374 N N . SER A 1 170 ? 37.878 -14.917 -18.344 1.00 57.59 170 SER A N 1
ATOM 1375 C CA . SER A 1 170 ? 37.752 -14.506 -16.939 1.00 57.59 170 SER A CA 1
ATOM 1376 C C . SER A 1 170 ? 38.442 -13.179 -16.657 1.00 57.59 170 SER A C 1
ATOM 1378 O O . SER A 1 170 ? 39.497 -12.909 -17.266 1.00 57.59 170 SER A O 1
#

Radius of gyration: 24.78 Å; chains: 1; bounding box: 64×41×68 Å